Protein AF-A0A924VPD6-F1 (afdb_monomer)

Radius of gyration: 12.98 Å; Cα contacts (8 Å, |Δi|>4): 123; chains: 1; bounding box: 36×28×31 Å

Sequence (76 aa):
MYAWIEAEERAKLPVKKEPHAFQHSGGGTRIDTSIVVPGRTLTVDIDADNPGRRLPYCHDPYHGEAEMMGVHAYLK

Foldseek 3Di:
DKFKWFWDDDDPDPPDDDGFFKAWPPGDDGHGIDIDDPPDDTDIHTDPPPADKIKTAGPPVVVVVVVRIDIDGDDD

Nearest PDB structures (foldseek):
  6the-assembly1_A  TM=7.480E-01  e=3.075E-01  Bradyrhizobium sp. ORS 375
  3x1n-assembly1_A  TM=7.093E-01  e=5.696E-01  Geobacillus thermodenitrificans NG80-2
  5zl1-assembly1_A  TM=7.213E-01  e=1.180E+00  Candidatus Jettenia caeni
  3x1f-assembly1_A  TM=6.470E-01  e=1.248E+00  Geobacillus thermodenitrificans NG80-2

Mean predicted aligned error: 8.08 Å

Solvent-accessible surface area (backbone atoms only — not comparable to full-atom values): 4845 Å² total; per-residue (Å²): 112,74,43,38,44,30,41,62,81,92,77,97,62,98,72,86,68,76,69,56,41,28,24,47,71,93,57,80,73,68,39,47,66,46,83,39,55,69,99,62,86,87,60,67,50,69,80,90,83,74,72,46,80,36,42,44,27,31,78,47,63,71,44,39,75,68,61,47,55,49,78,51,70,50,82,128

Secondary structure (DSSP, 8-state):
--EEEEEE----SS--PPP--BEETT----BSEEEE-TT----EE----S-EEEEEEESSHHHHHTT-B--EEE--

Structure (mmCIF, N/CA/C/O backbone):
data_AF-A0A924VPD6-F1
#
_entry.id   AF-A0A924VPD6-F1
#
loop_
_atom_site.group_PDB
_atom_site.id
_atom_site.type_symbol
_atom_site.label_atom_id
_atom_site.label_alt_id
_atom_site.label_comp_id
_atom_site.label_asym_id
_atom_site.label_entity_id
_atom_site.label_seq_id
_atom_site.pdbx_PDB_ins_code
_atom_site.Cartn_x
_atom_site.Cartn_y
_atom_site.Cartn_z
_atom_site.occupancy
_atom_site.B_iso_or_equiv
_atom_site.auth_seq_id
_atom_site.auth_comp_id
_atom_site.auth_asym_id
_atom_site.auth_atom_id
_atom_site.pdbx_PDB_model_num
ATOM 1 N N . MET A 1 1 ? -11.043 0.757 14.106 1.00 47.19 1 MET A N 1
ATOM 2 C CA . MET A 1 1 ? -9.951 -0.130 13.672 1.00 47.19 1 MET A CA 1
ATOM 3 C C . MET A 1 1 ? -9.100 0.600 12.641 1.00 47.19 1 MET A C 1
ATOM 5 O O . MET A 1 1 ? -9.619 0.982 11.602 1.00 47.19 1 MET A O 1
ATOM 9 N N . TYR A 1 2 ? -7.850 0.898 12.986 1.00 50.72 2 TYR A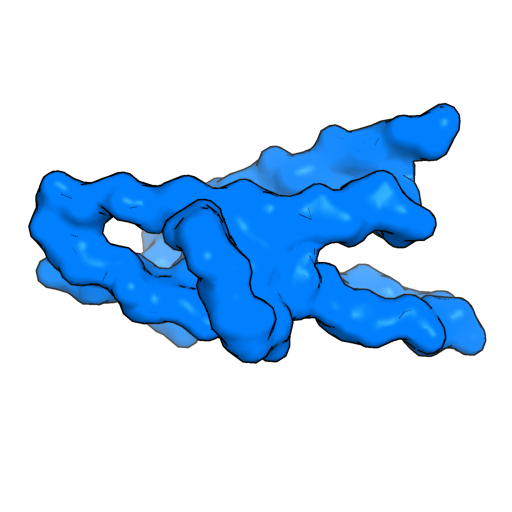 N 1
ATOM 10 C CA . TYR A 1 2 ? -6.889 1.532 12.082 1.00 50.72 2 TYR A CA 1
ATOM 11 C C . TYR A 1 2 ? -6.194 0.436 11.267 1.00 50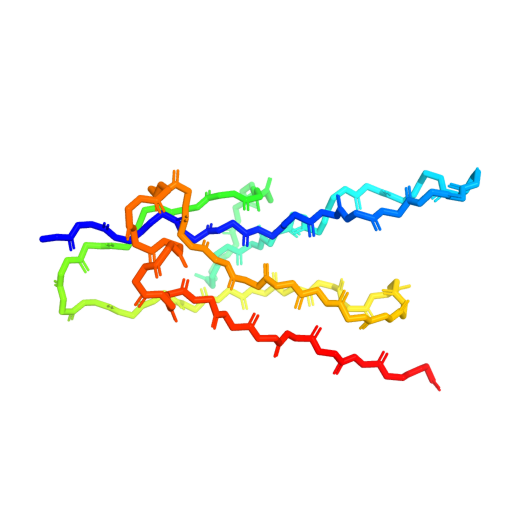.72 2 TYR A C 1
ATOM 13 O O . TYR A 1 2 ? -5.860 -0.600 11.837 1.00 50.72 2 TYR A O 1
ATOM 21 N N . ALA A 1 3 ? -5.989 0.643 9.970 1.00 58.12 3 ALA A N 1
ATOM 22 C CA . ALA A 1 3 ? -5.186 -0.253 9.141 1.00 58.12 3 ALA A CA 1
ATOM 23 C C . ALA A 1 3 ? -3.803 0.372 8.932 1.00 58.12 3 ALA A C 1
ATOM 25 O O . ALA A 1 3 ? -3.708 1.524 8.515 1.00 58.12 3 ALA A O 1
ATOM 26 N N . TRP A 1 4 ? -2.748 -0.371 9.253 1.00 57.94 4 TRP A N 1
ATOM 27 C CA . TRP A 1 4 ? -1.356 0.050 9.091 1.00 57.94 4 TRP A CA 1
ATOM 28 C C . TRP A 1 4 ? -0.788 -0.600 7.841 1.00 57.94 4 TRP A C 1
ATOM 30 O O . TRP A 1 4 ? -0.231 -1.682 7.934 1.00 57.94 4 TRP A O 1
ATOM 40 N N . ILE A 1 5 ? -1.005 -0.005 6.672 1.00 61.16 5 ILE A N 1
ATOM 41 C CA . ILE A 1 5 ? -0.626 -0.646 5.408 1.00 61.16 5 ILE A CA 1
ATOM 42 C C . ILE A 1 5 ? 0.878 -0.503 5.196 1.00 61.16 5 ILE A C 1
ATOM 44 O O . ILE A 1 5 ? 1.365 0.626 5.170 1.00 61.16 5 ILE A O 1
ATOM 48 N N . GLU A 1 6 ? 1.564 -1.625 4.996 1.00 58.47 6 GLU A N 1
ATOM 49 C CA . GLU A 1 6 ? 2.994 -1.696 4.700 1.00 58.47 6 GLU A CA 1
ATOM 50 C C . GLU A 1 6 ? 3.293 -2.296 3.330 1.00 58.47 6 GLU A C 1
ATOM 52 O O . GLU A 1 6 ? 2.547 -3.140 2.824 1.00 58.47 6 GLU A O 1
ATOM 57 N N . ALA A 1 7 ? 4.437 -1.912 2.766 1.00 54.16 7 ALA A N 1
ATOM 58 C CA . ALA A 1 7 ? 5.026 -2.517 1.579 1.00 54.16 7 ALA A CA 1
ATOM 59 C C . ALA A 1 7 ? 6.364 -3.209 1.919 1.00 54.16 7 ALA A C 1
ATOM 61 O O . ALA A 1 7 ? 7.434 -2.649 1.690 1.00 54.16 7 ALA A O 1
ATOM 62 N N . GLU A 1 8 ? 6.329 -4.441 2.443 1.00 50.31 8 GLU A N 1
ATOM 63 C CA . GLU A 1 8 ? 7.560 -5.175 2.793 1.00 50.31 8 GLU A CA 1
ATOM 64 C C . GLU A 1 8 ? 8.147 -6.049 1.667 1.00 50.31 8 GLU A C 1
ATOM 66 O O . GLU A 1 8 ? 7.461 -6.553 0.766 1.00 50.31 8 GLU A O 1
ATOM 71 N N . GLU A 1 9 ? 9.459 -6.296 1.776 1.00 50.25 9 GLU A N 1
ATOM 72 C CA . GLU A 1 9 ? 10.234 -7.228 0.960 1.00 50.25 9 GLU A CA 1
ATOM 73 C C . GLU A 1 9 ? 10.619 -8.500 1.733 1.00 50.25 9 GLU A C 1
ATOM 75 O O . GLU A 1 9 ? 11.180 -8.450 2.824 1.00 50.25 9 GLU A O 1
ATOM 80 N N . ARG A 1 10 ? 10.473 -9.667 1.091 1.00 44.88 10 ARG A N 1
ATOM 81 C CA . ARG A 1 10 ? 11.190 -10.891 1.481 1.00 44.88 10 ARG A CA 1
ATOM 82 C C . ARG A 1 10 ? 12.031 -11.390 0.306 1.00 44.88 10 ARG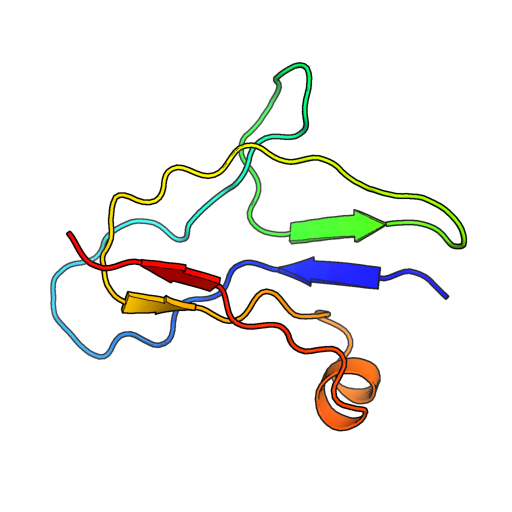 A C 1
ATOM 84 O O . ARG A 1 10 ? 11.662 -12.354 -0.360 1.00 44.88 10 ARG A O 1
ATOM 91 N N . ALA A 1 11 ? 13.148 -10.720 0.017 1.00 40.28 11 ALA A N 1
ATOM 92 C CA . ALA A 1 11 ? 14.082 -11.122 -1.037 1.00 40.28 11 ALA A CA 1
ATOM 93 C C . ALA A 1 11 ? 15.422 -11.607 -0.449 1.00 40.28 11 ALA A C 1
ATOM 95 O O . ALA A 1 11 ? 16.121 -10.879 0.246 1.00 40.28 11 ALA A O 1
ATOM 96 N N . LYS A 1 12 ? 15.789 -12.862 -0.744 1.00 40.41 12 LYS A N 1
ATOM 97 C CA . LYS A 1 12 ? 17.082 -13.488 -0.401 1.00 40.41 12 LYS A CA 1
ATOM 98 C C . LYS A 1 12 ? 18.083 -13.398 -1.569 1.00 40.41 12 LYS A C 1
ATOM 100 O O . LYS A 1 12 ? 18.627 -14.422 -1.973 1.00 40.41 12 LYS A O 1
ATOM 105 N N . LEU A 1 13 ? 18.289 -12.227 -2.175 1.00 41.00 13 LEU A N 1
ATOM 106 C CA . LEU A 1 13 ? 19.226 -12.062 -3.304 1.00 41.00 13 LEU A CA 1
ATOM 107 C C . LEU A 1 13 ? 20.013 -10.741 -3.199 1.00 41.00 13 LEU A C 1
ATOM 109 O O . LEU A 1 13 ? 19.511 -9.790 -2.610 1.00 41.00 13 LEU A O 1
ATOM 113 N N . PRO A 1 14 ? 21.241 -10.656 -3.754 1.00 44.38 14 PRO A N 1
ATOM 114 C CA . PRO A 1 14 ? 22.210 -9.595 -3.451 1.00 44.38 14 PRO A CA 1
ATOM 115 C C . PRO A 1 14 ? 21.934 -8.262 -4.168 1.00 44.38 14 PRO A C 1
ATOM 117 O O . PRO A 1 14 ? 22.795 -7.385 -4.192 1.00 44.38 14 PRO A O 1
ATOM 120 N N . VAL A 1 15 ? 20.748 -8.083 -4.751 1.00 44.47 15 VAL A N 1
ATOM 121 C CA . VAL A 1 15 ? 20.337 -6.809 -5.346 1.00 44.47 15 VAL A CA 1
ATOM 122 C C . VAL A 1 15 ? 19.494 -6.076 -4.311 1.00 44.47 15 VAL A C 1
ATOM 124 O O . VAL A 1 15 ? 18.285 -6.260 -4.239 1.00 44.47 15 VAL A O 1
ATOM 127 N N . LYS A 1 16 ? 20.147 -5.269 -3.473 1.00 43.38 16 LYS A N 1
ATOM 128 C CA . LYS A 1 16 ? 19.469 -4.357 -2.548 1.00 43.38 16 LYS A CA 1
ATOM 129 C C . LYS A 1 16 ? 18.825 -3.230 -3.368 1.00 43.38 16 LYS A C 1
ATOM 131 O O . LYS A 1 16 ? 19.475 -2.222 -3.630 1.00 43.38 16 LYS A O 1
ATOM 136 N N . LYS A 1 17 ? 17.585 -3.420 -3.825 1.00 46.78 17 LYS A N 1
ATOM 137 C CA . LYS A 1 17 ? 16.704 -2.296 -4.171 1.00 46.78 17 LYS A CA 1
ATOM 138 C C . LYS A 1 17 ? 15.997 -1.848 -2.891 1.00 46.78 17 LYS A C 1
ATOM 140 O O . LYS A 1 17 ? 15.753 -2.672 -2.017 1.00 46.78 17 LYS A O 1
ATOM 145 N N . GLU A 1 18 ? 15.788 -0.543 -2.735 1.00 49.81 18 GLU A N 1
ATOM 146 C CA . GLU A 1 18 ? 15.114 0.016 -1.558 1.00 49.81 18 GLU A CA 1
ATOM 147 C C . GLU A 1 18 ? 13.718 -0.611 -1.373 1.00 49.81 18 GLU A C 1
ATOM 149 O O . GLU A 1 18 ? 13.104 -1.009 -2.371 1.00 49.81 18 GLU A O 1
ATOM 154 N N . PRO A 1 19 ? 13.203 -0.703 -0.128 1.00 53.34 19 PRO A N 1
ATOM 155 C CA . PRO A 1 19 ? 11.795 -1.027 0.092 1.00 53.34 19 PRO A CA 1
ATOM 156 C C . PRO A 1 19 ? 10.943 -0.102 -0.777 1.00 53.34 19 PRO A C 1
ATOM 158 O O . PRO A 1 19 ? 11.302 1.062 -0.974 1.00 53.34 19 PRO A O 1
ATOM 161 N N . HIS A 1 20 ? 9.840 -0.607 -1.336 1.00 64.88 20 HIS A N 1
ATOM 162 C CA . HIS A 1 20 ? 8.947 0.232 -2.131 1.00 64.88 20 HIS A CA 1
ATOM 163 C C . HIS A 1 20 ? 8.243 1.216 -1.206 1.00 64.88 20 HIS A C 1
ATOM 165 O O . HIS A 1 20 ? 7.107 1.009 -0.791 1.00 64.88 20 HIS A O 1
ATOM 171 N N . ALA A 1 21 ? 8.932 2.308 -0.903 1.00 78.38 21 ALA A N 1
ATOM 172 C CA . ALA A 1 21 ? 8.319 3.477 -0.340 1.00 78.38 21 ALA A CA 1
ATOM 173 C C . ALA A 1 21 ? 7.296 3.968 -1.364 1.00 78.38 21 ALA A C 1
ATOM 175 O O . ALA A 1 21 ? 7.597 4.094 -2.556 1.00 78.38 21 ALA A O 1
ATOM 176 N N . PHE A 1 22 ? 6.090 4.225 -0.905 1.00 82.81 22 PHE A N 1
ATOM 177 C CA . PHE A 1 22 ? 5.036 4.841 -1.678 1.00 82.81 22 PHE A CA 1
ATOM 178 C C . PHE A 1 22 ? 4.902 6.303 -1.278 1.00 82.81 22 PHE A C 1
ATOM 180 O O . PHE A 1 22 ? 5.370 6.738 -0.223 1.00 82.81 22 PHE A O 1
ATOM 187 N N . GLN A 1 23 ? 4.264 7.082 -2.135 1.00 88.88 23 GLN A N 1
ATOM 188 C CA . GLN A 1 23 ? 3.913 8.463 -1.837 1.00 88.88 23 GLN A CA 1
ATOM 189 C C . GLN A 1 23 ? 2.398 8.568 -1.696 1.00 88.88 23 GLN A C 1
ATOM 191 O O . GLN A 1 23 ? 1.662 7.896 -2.413 1.00 88.88 23 GLN A O 1
ATOM 196 N N . HIS A 1 24 ? 1.906 9.395 -0.774 1.00 91.06 24 HIS A N 1
ATOM 197 C CA . HIS A 1 24 ? 0.478 9.722 -0.751 1.00 91.06 24 HIS A CA 1
ATOM 198 C C . HIS A 1 24 ? 0.105 10.530 -1.991 1.00 91.06 24 HIS A C 1
ATOM 200 O O . HIS A 1 24 ? 0.883 11.367 -2.457 1.00 91.06 24 HIS A O 1
ATOM 206 N N . SER A 1 25 ? -1.112 10.322 -2.493 1.00 85.94 25 SER A N 1
ATOM 207 C CA . SER A 1 25 ? -1.638 11.129 -3.593 1.00 85.94 25 SER A CA 1
ATOM 208 C C . SER A 1 25 ? -1.614 12.615 -3.214 1.00 85.94 25 SER A C 1
ATOM 210 O O . SER A 1 25 ? -2.207 13.004 -2.205 1.00 85.94 25 SER A O 1
ATOM 212 N N . GLY A 1 26 ? -0.949 13.440 -4.022 1.00 85.81 26 GLY A N 1
ATOM 213 C CA . GLY A 1 26 ? -0.728 14.864 -3.732 1.00 85.81 26 GLY A CA 1
ATOM 214 C C . GLY A 1 26 ? 0.706 15.215 -3.320 1.00 85.81 26 GLY A C 1
ATOM 215 O O . GLY A 1 26 ? 1.007 16.396 -3.150 1.00 85.81 26 GLY A O 1
ATOM 216 N N . GLY A 1 27 ? 1.600 14.225 -3.224 1.00 87.88 27 GLY A N 1
ATOM 217 C CA . GLY A 1 27 ? 3.034 14.426 -3.022 1.00 87.88 27 GLY A CA 1
ATOM 218 C C . GLY A 1 27 ? 3.496 14.214 -1.576 1.00 87.88 27 GLY A C 1
ATOM 219 O O . GLY A 1 27 ? 2.795 13.632 -0.753 1.00 87.88 27 GLY A O 1
ATOM 220 N N . GLY A 1 28 ? 4.705 14.691 -1.260 1.00 88.31 28 GLY A N 1
ATOM 221 C CA . GLY A 1 28 ? 5.307 14.592 0.076 1.00 88.31 28 GLY A CA 1
ATOM 222 C C . GLY A 1 28 ? 6.420 13.548 0.192 1.00 88.31 28 GLY A C 1
ATOM 223 O O . GLY A 1 28 ? 6.999 13.115 -0.802 1.00 88.31 28 GLY A O 1
ATOM 224 N N . THR A 1 29 ? 6.768 13.173 1.419 1.00 89.25 29 THR A N 1
ATOM 225 C CA . THR A 1 29 ? 7.832 12.193 1.673 1.00 89.25 29 THR A CA 1
ATOM 226 C C . THR A 1 29 ? 7.375 10.796 1.269 1.00 89.25 29 THR A C 1
ATOM 228 O O . THR A 1 29 ? 6.238 10.413 1.541 1.00 89.25 29 THR A O 1
ATOM 231 N N . ARG A 1 30 ? 8.267 10.024 0.643 1.00 87.00 30 ARG A N 1
ATOM 232 C CA . ARG A 1 30 ? 8.010 8.605 0.402 1.00 87.00 30 ARG A CA 1
ATOM 233 C C . ARG A 1 30 ? 8.185 7.826 1.696 1.00 87.00 30 ARG A C 1
ATOM 235 O O . ARG A 1 30 ? 9.199 7.979 2.372 1.00 87.00 30 ARG A O 1
ATOM 242 N N . ILE A 1 31 ? 7.200 7.004 2.010 1.00 84.88 31 ILE A N 1
ATOM 243 C CA . ILE A 1 31 ? 7.119 6.208 3.232 1.00 84.88 31 ILE A CA 1
ATOM 244 C C . ILE A 1 31 ? 6.724 4.780 2.874 1.00 84.88 31 ILE A C 1
ATOM 246 O O . ILE A 1 31 ? 6.123 4.539 1.834 1.00 84.88 31 ILE A O 1
ATOM 250 N N . ASP A 1 32 ? 7.084 3.830 3.713 1.00 83.12 32 ASP A N 1
ATOM 251 C CA . ASP A 1 32 ? 6.784 2.404 3.558 1.00 83.12 32 ASP A CA 1
ATOM 252 C C . ASP A 1 32 ? 5.525 1.971 4.318 1.00 83.12 32 ASP A C 1
ATOM 254 O O . ASP A 1 32 ? 4.936 0.949 3.962 1.00 83.12 32 ASP A O 1
ATOM 258 N N . THR A 1 33 ? 5.085 2.778 5.291 1.00 84.56 33 THR A N 1
ATOM 259 C CA . THR A 1 33 ? 3.923 2.490 6.139 1.00 84.56 33 THR A CA 1
ATOM 260 C C . THR A 1 33 ? 2.993 3.691 6.287 1.00 84.56 33 THR A C 1
ATOM 262 O O . THR A 1 33 ? 3.419 4.844 6.369 1.00 84.56 33 THR A O 1
ATOM 265 N N . SER A 1 34 ? 1.678 3.451 6.327 1.00 88.12 34 SER A N 1
ATOM 266 C CA . SER A 1 34 ? 0.677 4.496 6.590 1.00 88.12 34 SER A CA 1
ATOM 267 C C . SER A 1 34 ? -0.525 4.013 7.379 1.00 88.12 34 SER A C 1
ATOM 269 O O . SER A 1 34 ? -1.011 2.899 7.200 1.00 88.12 34 SER A O 1
ATOM 271 N N . ILE A 1 35 ? -1.052 4.912 8.210 1.00 89.62 35 ILE A N 1
ATOM 272 C CA . ILE A 1 35 ? -2.273 4.688 8.981 1.00 89.62 35 ILE A CA 1
ATOM 273 C C . ILE A 1 35 ? -3.483 5.107 8.146 1.00 89.62 35 ILE A C 1
ATOM 275 O O . ILE A 1 35 ? -3.627 6.274 7.780 1.00 89.62 35 ILE A O 1
ATOM 279 N N . VAL A 1 36 ? -4.401 4.172 7.919 1.00 86.94 36 VAL A N 1
ATOM 280 C CA . VAL A 1 36 ? -5.730 4.429 7.360 1.00 86.94 36 VAL A CA 1
ATOM 281 C C . VAL A 1 36 ? -6.760 4.301 8.475 1.00 86.94 36 VAL A C 1
ATOM 283 O O . VAL A 1 36 ? -6.883 3.264 9.130 1.00 86.94 36 VAL A O 1
ATOM 286 N N . VAL A 1 37 ? -7.497 5.380 8.727 1.00 87.19 37 VAL A N 1
ATOM 287 C CA . VAL A 1 37 ? -8.551 5.404 9.750 1.00 87.19 37 VAL A CA 1
ATOM 288 C C . VAL A 1 37 ? -9.838 4.729 9.232 1.00 87.19 37 VAL A C 1
ATOM 290 O O . VAL A 1 37 ? -10.032 4.641 8.017 1.00 87.19 37 VAL A O 1
ATOM 293 N N . PRO A 1 38 ? -10.746 4.262 10.114 1.00 85.69 38 PRO A N 1
ATOM 294 C CA . PRO A 1 38 ? -11.964 3.558 9.707 1.00 85.69 38 PRO A CA 1
ATOM 295 C C . PRO A 1 38 ? -12.802 4.307 8.666 1.00 85.69 38 PRO A C 1
ATOM 297 O O . PRO A 1 38 ? -13.029 5.511 8.795 1.00 85.69 38 PRO A O 1
ATOM 300 N N . GLY A 1 39 ? -13.316 3.579 7.671 1.00 88.44 39 GLY A N 1
ATOM 301 C CA . GLY A 1 39 ? -14.210 4.130 6.646 1.00 88.44 39 GLY A CA 1
ATOM 302 C C . GLY A 1 39 ? -13.532 5.093 5.669 1.00 88.44 39 GLY A C 1
ATOM 303 O O . GLY A 1 39 ? -14.220 5.835 4.969 1.00 88.44 39 GLY A O 1
ATOM 304 N N . ARG A 1 40 ? -12.194 5.118 5.635 1.00 90.44 40 ARG A N 1
ATOM 305 C CA . 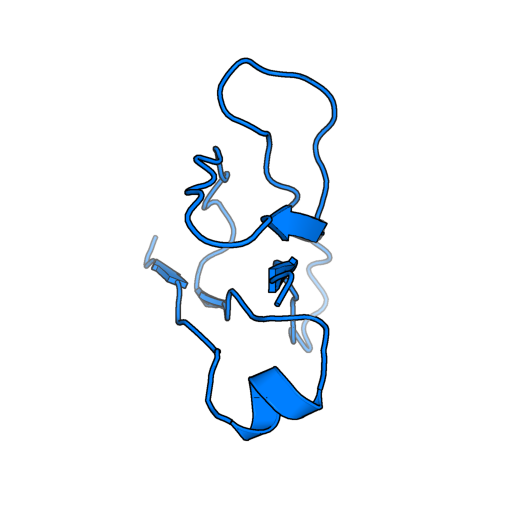ARG A 1 40 ? -11.410 5.924 4.697 1.00 90.44 40 ARG A CA 1
ATOM 306 C C . ARG A 1 40 ? -10.646 5.048 3.721 1.00 90.44 40 ARG A C 1
ATOM 308 O O . ARG A 1 40 ? -10.350 3.889 3.990 1.00 90.44 40 ARG A O 1
ATOM 315 N N . THR A 1 41 ? -10.310 5.663 2.599 1.00 87.56 41 THR A N 1
ATOM 316 C CA . THR A 1 41 ? -9.483 5.08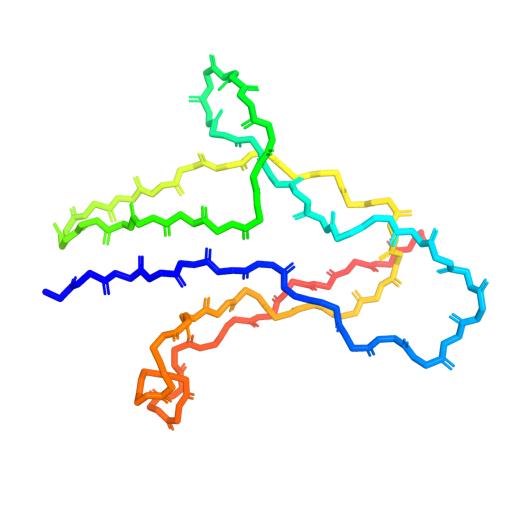7 1.546 1.00 87.56 41 THR A CA 1
ATOM 317 C C . THR A 1 41 ? -8.238 5.944 1.414 1.00 87.56 41 THR A C 1
ATOM 319 O O . THR A 1 41 ? -8.326 7.171 1.470 1.00 87.56 41 THR A O 1
ATOM 322 N N . LEU A 1 42 ? -7.090 5.296 1.255 1.00 87.19 42 LEU A N 1
ATOM 323 C CA . LEU A 1 42 ? -5.821 5.944 0.964 1.00 87.19 42 LEU A CA 1
ATOM 324 C C . LEU A 1 42 ? -5.430 5.610 -0.476 1.00 87.19 42 LEU A C 1
ATOM 326 O O . LEU A 1 42 ? -5.400 4.438 -0.847 1.00 87.19 42 LEU A O 1
ATOM 330 N N . THR A 1 43 ? -5.124 6.639 -1.260 1.00 89.50 43 THR A N 1
ATOM 331 C CA . THR A 1 43 ? -4.547 6.497 -2.599 1.00 89.50 43 THR A CA 1
ATOM 332 C C . THR A 1 43 ? -3.056 6.782 -2.511 1.00 89.50 43 THR A C 1
ATOM 334 O O . THR A 1 43 ? -2.648 7.776 -1.903 1.00 89.50 43 THR A O 1
ATOM 337 N N . VAL A 1 44 ? -2.250 5.907 -3.103 1.00 87.00 44 VAL A N 1
ATOM 338 C CA . VAL A 1 44 ? -0.791 6.009 -3.081 1.00 87.00 44 VAL A CA 1
ATOM 339 C C . VAL A 1 44 ? -0.210 5.771 -4.462 1.00 87.00 44 VAL A C 1
ATOM 341 O O . VAL A 1 44 ? -0.756 4.991 -5.244 1.00 87.00 44 VAL A O 1
ATOM 344 N N . ASP A 1 45 ? 0.927 6.403 -4.712 1.00 86.25 45 ASP A N 1
ATOM 345 C CA . ASP A 1 45 ? 1.740 6.205 -5.901 1.00 86.25 45 ASP A CA 1
ATOM 346 C C . ASP A 1 45 ? 2.924 5.295 -5.550 1.00 86.25 45 ASP A C 1
ATOM 348 O O . ASP A 1 45 ? 3.652 5.536 -4.581 1.00 86.25 45 ASP A O 1
ATOM 352 N N . ILE A 1 46 ? 3.100 4.221 -6.324 1.00 80.94 46 ILE A N 1
ATOM 353 C CA . ILE A 1 46 ? 4.149 3.211 -6.133 1.00 80.94 46 ILE A CA 1
ATOM 354 C C . ILE A 1 46 ? 4.937 3.067 -7.431 1.00 80.94 46 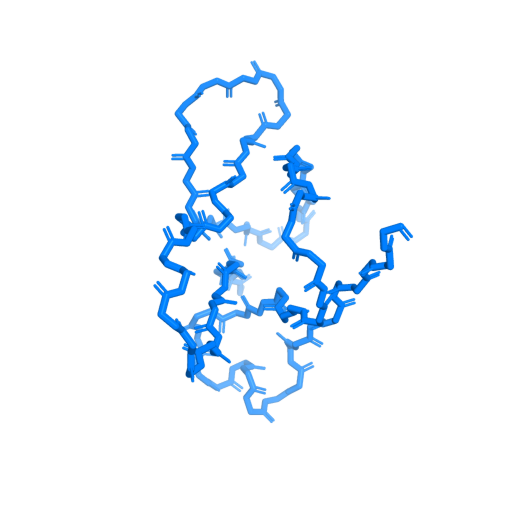ILE A C 1
ATOM 356 O O . ILE A 1 46 ? 4.355 2.817 -8.486 1.00 80.94 46 ILE A O 1
ATOM 360 N N . ASP A 1 47 ? 6.266 3.111 -7.333 1.00 79.56 47 ASP A N 1
ATOM 361 C CA . ASP A 1 47 ? 7.131 2.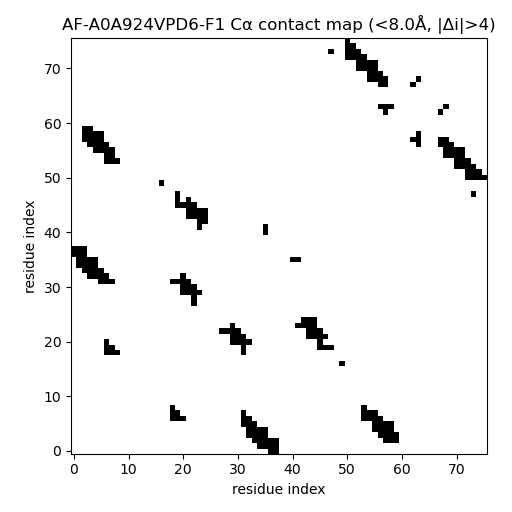711 -8.444 1.00 79.56 47 ASP A CA 1
ATOM 362 C C . ASP A 1 47 ? 7.282 1.191 -8.467 1.00 79.56 47 ASP A C 1
ATOM 364 O O . ASP A 1 47 ? 7.959 0.593 -7.627 1.00 79.56 47 ASP A O 1
ATOM 368 N N . ALA A 1 48 ? 6.639 0.562 -9.445 1.00 77.88 48 ALA A N 1
ATOM 369 C CA . ALA A 1 48 ? 6.693 -0.875 -9.678 1.00 77.88 48 ALA A CA 1
ATOM 370 C C . ALA A 1 48 ? 7.887 -1.250 -10.584 1.00 77.88 48 ALA A C 1
ATOM 372 O O . ALA A 1 48 ? 7.713 -1.721 -11.706 1.00 77.88 48 ALA A O 1
ATOM 373 N N . ASP A 1 49 ? 9.122 -1.021 -10.124 1.00 75.12 49 ASP A N 1
ATOM 374 C CA . ASP A 1 49 ? 10.355 -1.204 -10.916 1.00 75.12 49 ASP A CA 1
ATOM 375 C C . ASP A 1 49 ? 11.212 -2.441 -10.523 1.00 75.12 49 ASP A C 1
ATOM 377 O O . ASP A 1 49 ? 12.320 -2.659 -11.038 1.00 75.12 49 ASP A O 1
ATOM 381 N N . ASN A 1 50 ? 10.710 -3.259 -9.602 1.00 70.06 50 ASN A N 1
ATOM 382 C CA . ASN A 1 50 ? 11.334 -4.434 -8.993 1.00 70.06 50 ASN A CA 1
ATOM 383 C C . ASN A 1 50 ? 10.406 -5.667 -9.120 1.00 70.06 50 ASN A C 1
ATOM 385 O O . ASN A 1 50 ? 9.633 -5.979 -8.206 1.00 70.06 50 ASN A O 1
ATOM 389 N N . PRO A 1 51 ? 10.455 -6.354 -10.275 1.00 74.31 51 PRO A N 1
ATOM 390 C CA . PRO A 1 51 ? 9.523 -7.423 -10.623 1.00 74.31 51 PRO A CA 1
ATOM 391 C C . PRO A 1 51 ? 9.416 -8.497 -9.541 1.00 74.31 51 PRO A C 1
ATOM 393 O O . PRO A 1 51 ? 10.421 -8.952 -8.993 1.00 74.31 51 PRO A O 1
ATOM 396 N N . GLY A 1 52 ? 8.195 -8.946 -9.263 1.00 73.75 52 GLY A N 1
ATOM 397 C CA . GLY A 1 52 ? 7.948 -9.951 -8.236 1.00 73.75 52 GLY A CA 1
ATOM 398 C C . GLY A 1 52 ? 6.550 -9.868 -7.644 1.00 73.75 52 GLY A C 1
ATOM 399 O O . GLY A 1 52 ? 5.708 -9.089 -8.085 1.00 73.75 52 GLY A O 1
ATOM 400 N N . ARG A 1 53 ? 6.307 -10.704 -6.631 1.00 71.44 53 ARG A N 1
ATOM 401 C CA . ARG A 1 53 ? 5.101 -10.654 -5.800 1.00 71.44 53 ARG A CA 1
ATOM 402 C C . ARG A 1 53 ? 5.448 -9.969 -4.485 1.00 71.44 53 ARG A C 1
ATOM 404 O O . ARG A 1 53 ? 6.416 -10.348 -3.823 1.00 71.44 53 ARG A O 1
ATOM 411 N N . ARG A 1 54 ? 4.646 -8.982 -4.115 1.00 73.81 54 ARG A N 1
ATOM 412 C CA . ARG A 1 54 ? 4.728 -8.228 -2.865 1.00 73.81 54 ARG A CA 1
ATOM 413 C C . ARG A 1 54 ? 3.377 -8.302 -2.174 1.00 73.81 54 ARG A C 1
ATOM 415 O O . ARG A 1 54 ? 2.357 -8.463 -2.844 1.00 73.81 54 ARG A O 1
ATOM 422 N N . LEU A 1 55 ? 3.371 -8.209 -0.854 1.00 65.38 55 LEU A N 1
ATOM 423 C CA . LEU A 1 55 ? 2.144 -8.252 -0.074 1.00 65.38 55 LEU A CA 1
ATOM 424 C C . LEU A 1 55 ? 1.940 -6.872 0.547 1.00 65.38 55 LEU A C 1
ATOM 426 O O . LEU A 1 55 ? 2.697 -6.547 1.452 1.00 65.38 55 LEU A O 1
ATOM 430 N N . PRO A 1 56 ? 0.997 -6.031 0.084 1.00 75.88 56 PRO A N 1
ATOM 431 C CA . PRO A 1 56 ? 0.485 -4.980 0.948 1.00 75.88 56 PRO A CA 1
ATOM 432 C C . PRO A 1 56 ? -0.230 -5.638 2.129 1.00 75.88 56 PRO A C 1
ATOM 434 O O . PRO A 1 56 ? -1.072 -6.513 1.921 1.00 75.88 56 PRO A O 1
ATOM 437 N N . TYR A 1 57 ? 0.098 -5.256 3.356 1.00 79.94 57 TYR A N 1
ATOM 438 C CA . TYR A 1 57 ? -0.477 -5.891 4.542 1.00 79.94 57 TYR A CA 1
ATOM 439 C C . TYR A 1 57 ? -0.6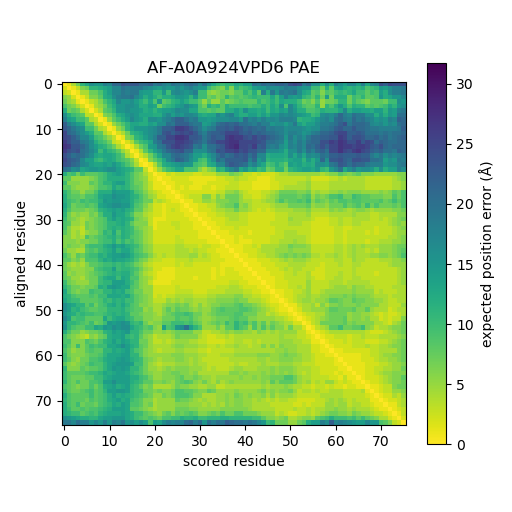07 -4.937 5.720 1.00 79.94 57 TYR A C 1
ATOM 441 O O . TYR A 1 57 ? -0.045 -3.850 5.694 1.00 79.94 57 TYR A O 1
ATOM 449 N N . CYS A 1 58 ? -1.364 -5.334 6.743 1.00 83.44 58 CYS A N 1
ATOM 450 C CA . CYS A 1 58 ? -1.429 -4.586 7.991 1.00 83.44 58 CYS A CA 1
ATOM 451 C C . CYS A 1 58 ? -0.274 -4.944 8.930 1.00 83.44 58 CYS A C 1
ATOM 453 O O . CYS A 1 58 ? -0.139 -6.111 9.278 1.00 83.44 58 CYS A O 1
ATOM 455 N N . HIS A 1 59 ? 0.454 -3.959 9.457 1.00 80.69 59 HIS A N 1
ATOM 456 C CA . HIS A 1 59 ? 1.499 -4.185 10.469 1.00 80.69 59 HIS A CA 1
ATOM 457 C C . HIS A 1 59 ? 0.963 -4.624 11.848 1.00 80.69 59 HIS A C 1
ATOM 459 O O . HIS A 1 59 ? 1.720 -4.830 12.794 1.00 80.69 59 HIS A O 1
ATOM 465 N N . ASP A 1 60 ? -0.359 -4.751 11.987 1.00 82.62 60 ASP A N 1
ATOM 466 C CA . ASP A 1 60 ? -0.959 -5.428 13.132 1.00 82.62 60 ASP A CA 1
ATOM 467 C C . ASP A 1 60 ? -0.988 -6.938 12.835 1.00 82.62 60 ASP A C 1
ATOM 469 O O . ASP A 1 60 ? -1.745 -7.362 11.950 1.00 82.62 60 ASP A O 1
ATOM 473 N N . PRO A 1 61 ? -0.184 -7.758 13.538 1.00 80.62 61 PRO A N 1
ATOM 474 C CA . PRO A 1 61 ? -0.064 -9.181 13.243 1.00 80.62 61 PRO A CA 1
ATOM 475 C C . PRO A 1 61 ? -1.396 -9.921 13.387 1.00 80.62 61 PRO A C 1
ATOM 477 O O . PRO A 1 61 ? -1.643 -10.852 12.626 1.00 80.62 61 PRO A O 1
ATOM 480 N N . TYR A 1 62 ? -2.297 -9.469 14.269 1.00 88.06 62 TYR A N 1
ATOM 481 C CA . TYR A 1 62 ? -3.621 -10.078 14.406 1.00 88.06 62 TYR A CA 1
ATOM 482 C C . TYR A 1 62 ? -4.461 -9.894 13.145 1.00 88.06 62 TYR A C 1
ATOM 484 O O . TYR A 1 62 ? -5.217 -10.783 12.762 1.00 88.06 62 TYR A O 1
ATOM 492 N N . HIS A 1 63 ? -4.328 -8.751 12.470 1.00 83.88 63 HIS A N 1
ATOM 493 C CA . HIS A 1 63 ? -5.009 -8.535 11.199 1.00 83.88 63 HIS A CA 1
ATOM 494 C C . HIS A 1 63 ? -4.347 -9.314 10.061 1.00 83.88 63 HIS A C 1
ATOM 496 O O . HIS A 1 63 ? -5.054 -9.787 9.178 1.00 83.88 63 HIS A O 1
ATOM 502 N N . GLY A 1 64 ? -3.020 -9.477 10.080 1.00 80.19 64 GLY A N 1
ATOM 503 C CA . GLY A 1 64 ? -2.315 -10.320 9.112 1.00 80.19 64 GLY A CA 1
ATOM 504 C C . GLY A 1 64 ? -2.715 -11.796 9.212 1.00 80.19 64 GLY A C 1
ATOM 505 O O . GLY A 1 64 ? -3.004 -12.427 8.196 1.00 80.19 64 GLY A O 1
ATOM 506 N N . GLU A 1 65 ? -2.812 -12.327 10.434 1.00 85.19 65 GLU A N 1
ATOM 507 C CA . GLU A 1 65 ? -3.326 -13.677 10.714 1.00 85.19 65 GLU A CA 1
ATOM 508 C C . GLU A 1 65 ? -4.812 -13.823 10.362 1.00 85.19 65 GLU A C 1
ATOM 510 O O . GLU A 1 65 ? -5.235 -14.885 9.913 1.00 85.19 65 GLU A O 1
ATOM 515 N N . ALA A 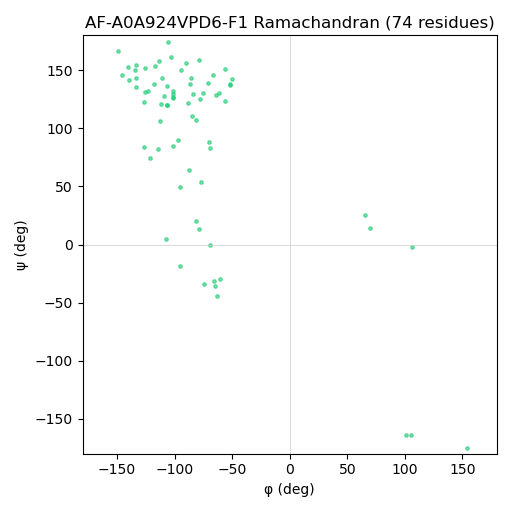1 66 ? -5.590 -12.744 10.493 1.00 87.69 66 ALA A N 1
ATOM 516 C CA . ALA A 1 66 ? -6.973 -12.657 10.022 1.00 87.69 66 ALA A CA 1
ATOM 517 C C . ALA A 1 66 ? -7.091 -12.352 8.512 1.00 87.69 66 ALA A C 1
ATOM 519 O O . ALA A 1 66 ? -8.134 -11.885 8.054 1.00 87.69 66 ALA A O 1
ATOM 520 N N . GLU A 1 67 ? -6.028 -12.608 7.745 1.00 82.94 67 GLU A N 1
ATOM 521 C CA . GLU A 1 67 ? -5.980 -12.517 6.283 1.00 82.94 67 GLU A CA 1
ATOM 522 C C . GLU A 1 67 ? -6.158 -11.096 5.708 1.00 82.94 67 GLU A C 1
ATOM 524 O O . GLU A 1 67 ? -6.499 -10.935 4.535 1.00 82.94 67 GLU A O 1
ATOM 529 N N . MET A 1 68 ? -5.838 -10.038 6.469 1.00 85.44 68 MET A N 1
ATOM 530 C CA . MET A 1 68 ? -5.735 -8.656 5.959 1.00 85.44 68 MET A CA 1
ATOM 531 C C . MET A 1 68 ? -4.418 -8.431 5.192 1.00 85.44 68 MET A C 1
ATOM 533 O O . MET A 1 68 ? -3.637 -7.516 5.473 1.00 85.44 68 MET A O 1
ATOM 537 N N . MET A 1 69 ? -4.189 -9.302 4.210 1.00 78.94 69 MET A N 1
ATOM 538 C CA . MET A 1 69 ? -3.028 -9.347 3.329 1.00 78.94 69 MET A CA 1
ATOM 539 C C . MET A 1 69 ? -3.519 -9.265 1.877 1.00 78.94 69 MET A C 1
ATOM 541 O O . MET A 1 69 ? -4.414 -10.002 1.468 1.00 78.94 69 MET A O 1
ATOM 545 N N . GLY A 1 70 ? -2.921 -8.398 1.069 1.00 79.62 70 GLY A N 1
ATOM 546 C CA . GLY A 1 70 ? -3.116 -8.360 -0.379 1.00 79.62 70 GLY A CA 1
ATOM 547 C C . GLY A 1 70 ? -1.906 -8.916 -1.121 1.00 79.62 70 GLY A C 1
ATOM 548 O O . GLY A 1 70 ? -0.874 -9.199 -0.525 1.00 79.62 70 GLY A O 1
ATOM 549 N N . VAL A 1 71 ? -2.007 -9.041 -2.445 1.00 79.75 71 VAL A N 1
ATOM 550 C CA . VAL A 1 71 ? -0.866 -9.339 -3.324 1.00 79.75 71 VAL A CA 1
ATOM 551 C C . VAL A 1 71 ? -0.820 -8.281 -4.418 1.00 79.75 71 VAL A C 1
ATOM 553 O O . VAL A 1 71 ? -1.766 -8.152 -5.189 1.00 79.75 71 VAL A O 1
ATOM 556 N N . HIS A 1 72 ? 0.302 -7.579 -4.533 1.00 75.00 72 HIS A N 1
ATOM 557 C CA . HIS A 1 72 ? 0.646 -6.793 -5.709 1.00 75.00 72 HIS A CA 1
ATOM 558 C C . HIS A 1 72 ? 1.753 -7.529 -6.465 1.00 75.00 72 HIS A C 1
ATOM 560 O O . HIS A 1 72 ? 2.817 -7.815 -5.914 1.00 75.00 72 HIS A O 1
ATOM 566 N N . ALA A 1 73 ? 1.487 -7.890 -7.716 1.00 79.50 73 ALA A N 1
ATOM 567 C CA . ALA A 1 73 ? 2.438 -8.592 -8.559 1.00 79.50 73 ALA A CA 1
ATOM 568 C C . ALA A 1 73 ? 2.495 -7.958 -9.942 1.00 79.50 73 ALA A C 1
ATOM 570 O O . ALA A 1 73 ? 1.454 -7.683 -10.536 1.00 79.50 73 ALA A O 1
ATOM 571 N N . TYR A 1 74 ? 3.704 -7.778 -10.460 1.00 74.81 74 TYR A N 1
ATOM 572 C CA . TYR A 1 74 ? 3.922 -7.307 -11.820 1.00 74.81 74 TYR A CA 1
ATOM 573 C C . TYR A 1 74 ? 5.079 -8.061 -12.463 1.00 74.81 74 TYR A C 1
ATOM 575 O O . TYR A 1 74 ? 6.080 -8.407 -11.824 1.00 74.81 74 TYR A O 1
ATOM 583 N N . LEU A 1 75 ? 4.890 -8.338 -13.748 1.00 70.81 75 LEU A N 1
ATOM 584 C CA . LEU A 1 75 ? 5.915 -8.846 -14.645 1.00 70.81 75 LEU A CA 1
ATOM 585 C C . LEU A 1 75 ? 6.531 -7.646 -15.365 1.00 70.81 75 LEU A C 1
ATOM 587 O O . LEU A 1 75 ? 5.864 -6.626 -15.539 1.00 70.81 75 LEU A O 1
ATOM 591 N N . LYS A 1 76 ? 7.806 -7.759 -15.725 1.00 61.72 76 LYS A N 1
ATOM 592 C CA . LYS A 1 76 ? 8.494 -6.723 -16.494 1.00 61.72 76 LYS A CA 1
ATOM 593 C C . LYS A 1 76 ? 8.156 -6.831 -17.973 1.00 61.72 76 LYS A C 1
ATOM 595 O O . LYS A 1 76 ? 8.049 -7.987 -18.442 1.00 61.72 76 LYS A O 1
#

pLDDT: mean 73.59, std 15.54, range [40.28, 91.06]